Protein AF-A0A2V5N1J2-F1 (afdb_monomer_lite)

Structure (mmCIF, N/CA/C/O backbone):
data_AF-A0A2V5N1J2-F1
#
_entry.id   AF-A0A2V5N1J2-F1
#
loop_
_atom_site.group_PDB
_atom_site.id
_atom_site.type_symbol
_atom_site.label_atom_id
_atom_site.label_alt_id
_atom_site.label_comp_id
_atom_site.label_asym_id
_atom_site.label_entity_id
_atom_site.label_seq_id
_atom_site.pdbx_PDB_ins_code
_atom_site.Cartn_x
_atom_site.Cartn_y
_atom_site.Cartn_z
_atom_site.occupancy
_atom_site.B_iso_or_equiv
_atom_site.auth_seq_id
_atom_site.auth_comp_id
_atom_site.auth_asym_id
_atom_site.auth_atom_id
_atom_site.pdbx_PDB_model_num
ATOM 1 N N . MET A 1 1 ? 23.244 19.784 42.452 1.00 42.22 1 MET A N 1
ATOM 2 C CA . MET A 1 1 ? 21.899 19.385 41.985 1.00 42.22 1 MET A CA 1
ATOM 3 C C . MET A 1 1 ? 22.080 18.506 40.759 1.00 42.22 1 MET A C 1
ATOM 5 O O . MET A 1 1 ? 22.572 18.984 39.748 1.00 42.22 1 MET A O 1
ATOM 9 N N . SER A 1 2 ? 21.838 17.204 40.921 1.00 39.16 2 SER A N 1
ATOM 10 C CA . SER A 1 2 ? 22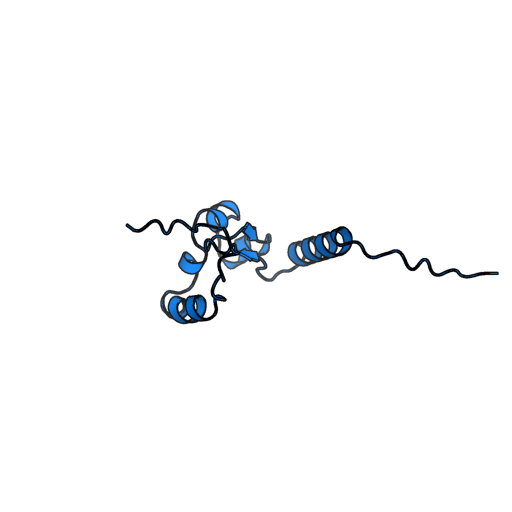.124 16.155 39.935 1.00 39.16 2 SER A CA 1
ATOM 11 C C . SER A 1 2 ? 21.057 16.160 38.841 1.00 39.16 2 SER A C 1
ATOM 13 O O . SER A 1 2 ? 19.880 16.017 39.158 1.00 39.16 2 SER A O 1
ATOM 15 N N . ASN A 1 3 ? 21.449 16.334 37.577 1.00 39.03 3 ASN A N 1
ATOM 16 C CA . ASN A 1 3 ? 20.541 16.200 36.441 1.00 39.03 3 ASN A CA 1
ATOM 17 C C . ASN A 1 3 ? 20.805 14.845 35.776 1.00 39.03 3 ASN A C 1
ATOM 19 O O . ASN A 1 3 ? 21.573 14.730 34.821 1.00 39.03 3 ASN A O 1
ATOM 23 N N . ALA A 1 4 ? 20.219 13.798 36.353 1.00 45.03 4 ALA A N 1
ATOM 24 C CA . ALA A 1 4 ? 20.193 12.479 35.747 1.00 45.03 4 ALA A CA 1
ATOM 25 C C . ALA A 1 4 ? 19.209 12.522 34.573 1.00 45.03 4 ALA A C 1
ATOM 27 O O . ALA A 1 4 ? 18.000 12.376 34.745 1.00 45.03 4 ALA A O 1
ATOM 28 N N . VAL A 1 5 ? 19.735 12.755 33.370 1.00 57.03 5 VAL A N 1
ATOM 29 C CA . VAL A 1 5 ? 19.005 12.506 32.127 1.00 57.03 5 VAL A CA 1
ATOM 30 C C . VAL A 1 5 ? 18.693 11.016 32.106 1.00 57.03 5 VAL A C 1
ATOM 32 O O . VAL A 1 5 ? 19.575 10.183 31.899 1.00 57.03 5 VAL A O 1
ATOM 35 N N . ALA A 1 6 ? 17.437 10.688 32.402 1.00 52.56 6 ALA A N 1
ATOM 36 C CA . ALA A 1 6 ? 16.901 9.345 32.337 1.00 52.56 6 ALA A CA 1
ATOM 37 C C . ALA A 1 6 ? 17.084 8.817 30.911 1.00 52.56 6 ALA A C 1
ATOM 39 O O . ALA A 1 6 ? 16.312 9.124 30.002 1.00 52.56 6 ALA A O 1
ATOM 40 N N . ASN A 1 7 ? 18.136 8.029 30.715 1.00 49.69 7 ASN A N 1
ATOM 41 C CA . ASN A 1 7 ? 18.373 7.286 29.492 1.00 49.69 7 ASN A CA 1
ATOM 42 C C . ASN A 1 7 ? 17.411 6.087 29.502 1.00 49.69 7 ASN A C 1
ATOM 44 O O . ASN A 1 7 ? 17.785 4.956 29.801 1.00 49.69 7 ASN A O 1
ATOM 48 N N . GLY A 1 8 ? 16.123 6.379 29.299 1.00 52.25 8 GLY A N 1
ATOM 49 C CA . GLY A 1 8 ? 15.059 5.387 29.248 1.00 52.25 8 GLY A CA 1
ATOM 50 C C . GLY A 1 8 ? 15.324 4.432 28.093 1.00 52.25 8 GLY A C 1
ATOM 51 O O . GLY A 1 8 ? 15.426 4.855 26.939 1.00 52.25 8 GLY A O 1
ATOM 52 N N . ALA A 1 9 ? 15.482 3.150 28.412 1.00 56.00 9 ALA A N 1
ATOM 53 C CA . ALA A 1 9 ? 15.657 2.084 27.442 1.00 56.00 9 ALA A CA 1
ATOM 54 C C . ALA A 1 9 ? 14.537 2.154 26.391 1.00 56.00 9 ALA A C 1
ATOM 56 O O . ALA A 1 9 ? 13.382 1.872 26.690 1.00 56.00 9 ALA A O 1
ATOM 57 N N . ARG A 1 10 ? 14.876 2.563 25.162 1.00 60.00 10 ARG A N 1
ATOM 58 C CA . ARG A 1 10 ? 13.954 2.544 24.020 1.00 60.00 10 ARG A CA 1
ATOM 59 C C . ARG A 1 10 ? 13.590 1.091 23.751 1.00 60.00 10 ARG A C 1
ATOM 61 O O . ARG A 1 10 ? 14.428 0.322 23.283 1.00 60.00 10 ARG A O 1
ATOM 68 N N . THR A 1 11 ? 12.366 0.712 24.076 1.00 64.38 11 THR A N 1
ATOM 69 C CA . THR A 1 11 ? 11.867 -0.640 23.834 1.00 64.38 11 THR A CA 1
ATOM 70 C C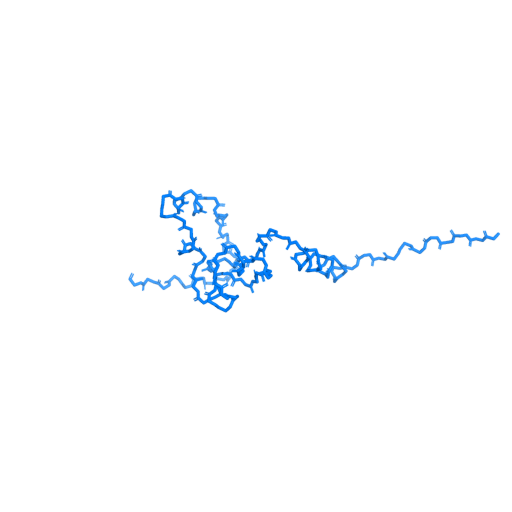 . THR A 1 11 ? 11.395 -0.766 22.383 1.00 64.38 11 THR A C 1
ATOM 72 O O . THR A 1 11 ? 11.090 0.228 21.718 1.00 64.38 11 THR A O 1
ATOM 75 N N . GLY A 1 12 ? 11.322 -1.991 21.851 1.00 67.12 12 GLY A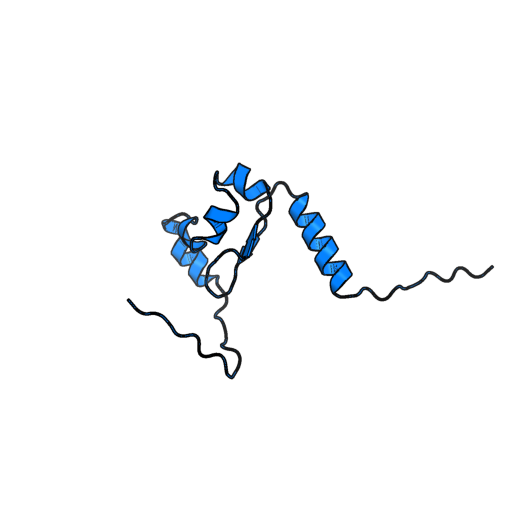 N 1
ATOM 76 C CA . GLY A 1 12 ? 10.822 -2.226 20.488 1.00 67.12 12 GLY A CA 1
ATOM 77 C C . GLY A 1 12 ? 9.389 -1.713 20.261 1.00 67.12 12 GLY A C 1
ATOM 78 O O . GLY A 1 12 ? 9.038 -1.335 19.142 1.00 67.12 12 GLY A O 1
ATOM 79 N N . SER A 1 13 ? 8.580 -1.631 21.322 1.00 75.81 13 SER A N 1
ATOM 80 C CA . SER A 1 13 ? 7.229 -1.057 21.300 1.00 75.81 13 SER A CA 1
ATOM 81 C C . SER A 1 13 ? 7.220 0.441 20.993 1.00 75.81 13 SER A C 1
ATOM 83 O O . SER A 1 13 ? 6.400 0.876 20.185 1.00 75.81 13 SER A O 1
ATOM 85 N N . ASP A 1 14 ? 8.170 1.209 21.535 1.00 86.94 14 ASP A N 1
ATOM 86 C CA . ASP A 1 14 ? 8.217 2.669 21.360 1.00 86.94 14 ASP A CA 1
ATOM 87 C C . ASP A 1 14 ? 8.509 3.054 19.906 1.00 86.94 14 ASP A C 1
ATOM 89 O O . ASP A 1 14 ? 7.963 4.017 19.362 1.00 86.94 14 ASP A O 1
ATOM 93 N N . VAL A 1 15 ? 9.387 2.290 19.251 1.00 87.62 15 VAL A N 1
ATOM 94 C CA . VAL A 1 15 ? 9.736 2.504 17.841 1.00 87.62 15 VAL A CA 1
ATOM 95 C C . VAL A 1 15 ? 8.554 2.148 16.943 1.00 87.62 15 VAL A C 1
ATOM 97 O O . VAL A 1 15 ? 8.200 2.928 16.059 1.00 87.62 15 VAL A O 1
ATOM 100 N N . ALA A 1 16 ? 7.904 1.007 17.187 1.00 85.38 16 ALA A N 1
ATOM 101 C CA . ALA A 1 16 ? 6.748 0.581 16.405 1.00 85.38 16 ALA A CA 1
ATOM 102 C C . ALA A 1 16 ? 5.579 1.574 16.516 1.00 85.38 16 ALA A C 1
ATOM 104 O O . ALA A 1 16 ? 4.916 1.861 15.518 1.00 85.38 16 ALA A O 1
ATOM 105 N N . GLU A 1 17 ? 5.333 2.129 17.703 1.00 89.81 17 GLU A N 1
ATOM 106 C CA . GLU A 1 17 ? 4.311 3.155 17.899 1.00 89.81 17 GLU A CA 1
ATOM 107 C C . GLU A 1 17 ? 4.648 4.450 17.151 1.00 89.81 17 GLU A C 1
ATOM 109 O O . GLU A 1 17 ? 3.802 4.981 16.427 1.00 89.81 17 GLU A O 1
ATOM 114 N N . LYS A 1 18 ? 5.899 4.922 17.244 1.00 91.88 18 LYS A N 1
ATOM 115 C CA . LYS A 1 18 ? 6.357 6.109 16.506 1.00 91.88 18 LYS A CA 1
ATOM 116 C C . LYS A 1 18 ? 6.199 5.943 14.998 1.00 91.88 18 LYS A C 1
ATOM 118 O O . LYS A 1 18 ? 5.686 6.851 14.348 1.00 91.88 18 LYS A O 1
ATOM 123 N N . LEU A 1 19 ? 6.567 4.784 14.449 1.00 90.56 19 LEU A N 1
ATOM 124 C CA . LEU A 1 19 ? 6.394 4.487 13.023 1.00 90.56 19 LEU A CA 1
ATOM 125 C C . LEU A 1 19 ? 4.917 4.455 12.620 1.00 90.56 19 LEU A C 1
ATOM 127 O O . LEU A 1 19 ? 4.546 5.047 11.609 1.00 90.56 19 LEU A O 1
ATOM 131 N N . ARG A 1 20 ? 4.048 3.833 13.427 1.00 89.88 20 ARG A N 1
ATOM 132 C CA . ARG A 1 20 ? 2.594 3.838 13.181 1.00 89.88 20 ARG A CA 1
ATOM 133 C C . ARG A 1 20 ? 2.028 5.253 13.187 1.00 89.88 20 ARG A C 1
ATOM 135 O O . ARG A 1 20 ? 1.215 5.585 12.327 1.00 89.88 20 ARG A O 1
ATOM 142 N N . ARG A 1 21 ? 2.460 6.092 14.133 1.00 92.44 21 ARG A N 1
ATOM 143 C CA . ARG A 1 21 ? 2.040 7.494 14.210 1.00 92.44 21 ARG A CA 1
ATOM 144 C C . ARG A 1 21 ? 2.521 8.288 12.997 1.00 92.44 21 ARG A C 1
ATOM 146 O O . ARG A 1 21 ? 1.724 9.018 12.421 1.00 92.44 21 ARG A O 1
ATOM 153 N N . ALA A 1 22 ? 3.778 8.118 12.590 1.00 93.06 22 ALA A N 1
ATOM 154 C CA . ALA A 1 22 ? 4.326 8.770 11.403 1.00 93.06 22 ALA A CA 1
ATOM 155 C C . ALA A 1 22 ? 3.562 8.363 10.132 1.00 93.06 22 ALA A C 1
ATOM 157 O O . ALA A 1 22 ? 3.107 9.229 9.391 1.00 93.06 22 ALA A O 1
ATOM 158 N N . ALA A 1 23 ? 3.319 7.063 9.931 1.00 92.69 23 ALA A N 1
ATOM 159 C CA . ALA A 1 23 ? 2.547 6.564 8.794 1.00 92.69 23 ALA A CA 1
ATOM 160 C C . ALA A 1 23 ? 1.108 7.105 8.779 1.00 92.69 23 ALA A C 1
ATOM 162 O O . ALA A 1 23 ? 0.600 7.473 7.723 1.00 92.69 23 ALA A O 1
ATOM 163 N N . LYS A 1 24 ? 0.461 7.202 9.950 1.00 93.31 24 LYS A N 1
ATOM 164 C CA . LYS A 1 24 ? -0.895 7.757 10.085 1.00 93.31 24 LYS A CA 1
ATOM 165 C C . LYS A 1 24 ? -0.976 9.237 9.695 1.00 93.31 24 LYS A C 1
ATOM 167 O O . LYS A 1 24 ? -2.020 9.661 9.217 1.00 93.31 24 LYS A O 1
ATOM 172 N N . LEU A 1 25 ? 0.085 10.008 9.936 1.00 94.31 25 LEU A N 1
ATOM 173 C CA . LEU A 1 25 ? 0.130 11.448 9.657 1.00 94.31 25 LEU A CA 1
ATOM 174 C C . LEU A 1 25 ? 0.662 11.784 8.256 1.00 94.31 25 LEU A C 1
ATOM 176 O O . LEU A 1 25 ? 0.541 12.929 7.828 1.00 94.31 25 LEU A O 1
ATOM 180 N N . SER A 1 26 ? 1.265 10.821 7.553 1.00 93.88 26 SER A N 1
ATOM 181 C CA . SER A 1 26 ? 1.799 11.044 6.209 1.00 93.88 26 SER A CA 1
ATOM 182 C C . SER A 1 26 ? 0.687 11.218 5.173 1.00 93.88 26 SER A C 1
ATOM 184 O O . SER A 1 26 ? -0.325 10.520 5.221 1.00 93.88 26 SER A O 1
ATOM 186 N N . ARG A 1 27 ? 0.921 12.118 4.208 1.00 93.69 27 ARG A N 1
ATOM 187 C CA . ARG A 1 27 ? 0.087 12.295 3.005 1.00 93.69 27 ARG A CA 1
ATOM 188 C C . ARG A 1 27 ? 0.482 11.365 1.860 1.00 93.69 27 ARG A C 1
ATOM 190 O O . ARG A 1 27 ? -0.245 11.267 0.883 1.00 93.69 27 ARG A O 1
ATOM 197 N N . GLU A 1 28 ? 1.623 10.696 1.972 1.00 93.81 28 GLU A N 1
ATOM 198 C CA . GLU A 1 28 ? 2.034 9.674 1.015 1.00 93.81 28 GLU A CA 1
ATOM 199 C C . GLU A 1 28 ? 1.431 8.325 1.394 1.00 93.81 28 GLU A C 1
ATOM 201 O O . GLU A 1 28 ? 1.220 8.032 2.577 1.00 93.81 28 GLU A O 1
ATOM 206 N N . MET A 1 29 ? 1.185 7.482 0.393 1.00 92.19 29 MET A N 1
ATOM 207 C CA . MET A 1 29 ? 0.760 6.111 0.629 1.00 92.19 29 MET A CA 1
ATOM 208 C C . MET A 1 29 ? 1.897 5.328 1.285 1.00 92.19 29 MET A C 1
ATOM 210 O O . MET A 1 29 ? 2.946 5.099 0.690 1.00 92.19 29 MET A O 1
ATOM 214 N N . ILE A 1 30 ? 1.663 4.881 2.518 1.00 95.00 30 ILE A N 1
ATOM 215 C CA . ILE A 1 30 ? 2.595 4.041 3.268 1.00 95.00 30 ILE A CA 1
ATOM 216 C C . ILE A 1 30 ? 1.874 2.755 3.641 1.00 95.00 30 ILE A C 1
ATOM 218 O O . ILE A 1 30 ? 0.816 2.775 4.275 1.00 95.00 30 ILE A O 1
ATOM 222 N N . GLY A 1 31 ? 2.476 1.625 3.280 1.00 91.88 31 GLY A N 1
ATOM 223 C CA . GLY A 1 31 ? 1.944 0.308 3.581 1.00 91.88 31 GLY A CA 1
ATOM 224 C C . GLY A 1 31 ? 3.024 -0.703 3.924 1.00 91.88 31 GLY A C 1
ATOM 225 O O . GLY A 1 31 ? 4.216 -0.487 3.727 1.00 91.88 31 GLY A O 1
ATOM 226 N N . THR A 1 32 ? 2.590 -1.833 4.464 1.00 92.06 32 THR A N 1
ATOM 227 C CA . THR A 1 32 ? 3.432 -3.012 4.670 1.00 92.06 32 THR A CA 1
ATOM 228 C C . THR A 1 32 ? 2.777 -4.173 3.951 1.00 92.06 32 THR A C 1
ATOM 230 O O . THR A 1 32 ? 1.603 -4.445 4.202 1.00 92.06 32 THR A O 1
ATOM 233 N N . ALA A 1 33 ? 3.518 -4.859 3.087 1.00 90.88 33 ALA A N 1
ATOM 234 C CA . ALA A 1 33 ? 3.066 -6.073 2.420 1.00 90.88 33 ALA A CA 1
ATOM 235 C C . ALA A 1 33 ? 3.694 -7.311 3.068 1.00 90.88 33 ALA A C 1
ATOM 237 O O . ALA A 1 33 ? 4.825 -7.278 3.556 1.00 90.88 33 ALA A O 1
ATOM 238 N N . GLY A 1 34 ? 2.934 -8.401 3.098 1.00 89.75 34 GLY A N 1
ATOM 239 C CA . GLY A 1 34 ? 3.439 -9.706 3.483 1.00 89.75 34 GLY A CA 1
ATOM 240 C C . GLY A 1 34 ? 4.200 -10.368 2.341 1.00 89.75 34 GLY A C 1
ATOM 241 O O . GLY A 1 34 ? 4.100 -9.999 1.171 1.00 89.75 34 GLY A O 1
ATOM 242 N N . PHE A 1 35 ? 4.943 -11.413 2.686 1.00 88.12 35 PHE A N 1
ATOM 243 C CA . PHE A 1 35 ? 5.626 -12.258 1.706 1.00 88.12 35 PHE A CA 1
ATOM 244 C C . PHE A 1 35 ? 4.666 -13.087 0.838 1.00 88.12 35 PHE A C 1
ATOM 246 O O . PHE A 1 35 ? 5.055 -13.577 -0.222 1.00 88.12 35 PHE A O 1
ATOM 253 N N . ASP A 1 36 ? 3.410 -13.199 1.261 1.00 88.56 36 ASP A N 1
ATOM 254 C CA . ASP A 1 36 ? 2.294 -13.748 0.490 1.00 88.56 36 ASP A CA 1
ATOM 255 C C . ASP A 1 36 ? 1.808 -12.814 -0.628 1.00 88.56 36 ASP A C 1
ATOM 257 O O . ASP A 1 36 ? 0.999 -13.230 -1.445 1.00 88.56 36 ASP A O 1
ATOM 261 N N . GLY A 1 37 ? 2.322 -11.581 -0.701 1.00 90.94 37 GLY A N 1
ATOM 262 C CA . GLY A 1 37 ? 1.969 -10.627 -1.753 1.00 90.94 37 GLY A CA 1
ATOM 263 C C . GLY A 1 37 ? 0.758 -9.756 -1.431 1.00 90.94 37 GLY A C 1
ATOM 264 O O . GLY A 1 37 ? 0.340 -8.991 -2.289 1.00 90.94 37 GLY A O 1
ATOM 265 N N . TYR A 1 38 ? 0.223 -9.810 -0.210 1.00 94.81 38 TYR A N 1
ATOM 266 C CA . TYR A 1 38 ? -0.935 -9.008 0.195 1.00 94.81 38 TYR A CA 1
ATOM 267 C C . TYR A 1 38 ? -0.516 -7.845 1.087 1.00 94.81 38 TYR A C 1
ATOM 269 O O . TYR A 1 38 ? 0.376 -7.984 1.935 1.00 94.81 38 TYR A O 1
ATOM 277 N N . PHE A 1 39 ? -1.195 -6.704 0.961 1.00 95.12 39 PHE A N 1
ATOM 278 C CA . PHE A 1 39 ? -1.065 -5.645 1.956 1.00 95.12 39 PHE A CA 1
ATOM 279 C C . PHE A 1 39 ? -1.523 -6.163 3.329 1.00 95.12 39 PHE A C 1
ATOM 281 O O . PHE A 1 39 ? -2.548 -6.821 3.466 1.00 95.12 39 PHE A O 1
ATOM 288 N N . LYS A 1 40 ? -0.744 -5.871 4.374 1.00 94.38 40 LYS A N 1
ATOM 289 C CA . LYS A 1 40 ? -1.086 -6.150 5.780 1.00 94.38 40 LYS A CA 1
ATOM 290 C C . LYS A 1 40 ? -1.619 -4.919 6.485 1.00 94.38 40 LYS A C 1
ATOM 292 O O . LYS A 1 40 ? -2.434 -5.031 7.394 1.00 94.38 40 LYS A O 1
ATOM 297 N N . ARG A 1 41 ? -1.109 -3.749 6.105 1.00 92.56 41 ARG A N 1
ATOM 298 C CA . ARG A 1 41 ? -1.555 -2.435 6.569 1.00 92.56 41 ARG A CA 1
ATOM 299 C C . ARG A 1 41 ? -1.279 -1.407 5.486 1.00 92.56 41 ARG A C 1
ATOM 301 O O . ARG A 1 41 ? -0.250 -1.488 4.821 1.00 92.56 41 ARG A O 1
ATOM 308 N N . VAL A 1 42 ? -2.158 -0.420 5.393 1.00 95.19 42 VAL A N 1
ATOM 309 C CA . VAL A 1 42 ? -1.999 0.804 4.602 1.00 95.19 42 VAL A CA 1
ATOM 310 C C . VAL A 1 42 ? -2.505 1.980 5.437 1.00 95.19 42 VAL A C 1
ATOM 312 O O . VAL A 1 42 ? -3.385 1.800 6.285 1.00 95.19 42 VAL A O 1
ATOM 315 N N . ASN A 1 43 ? -1.921 3.164 5.267 1.00 95.00 43 ASN A N 1
ATOM 316 C CA . ASN A 1 43 ? -2.411 4.383 5.909 1.00 95.00 43 ASN A CA 1
ATOM 317 C C . ASN A 1 43 ? -3.626 4.969 5.165 1.00 95.00 43 ASN A C 1
ATOM 319 O O . ASN A 1 43 ? -4.010 4.501 4.095 1.00 95.00 43 ASN A O 1
ATOM 323 N N . GLY A 1 44 ? -4.249 6.001 5.746 1.00 94.12 44 GLY A N 1
ATOM 324 C CA . GLY A 1 44 ? -5.446 6.630 5.173 1.00 94.12 44 GLY A CA 1
ATOM 325 C C . GLY A 1 44 ? -5.215 7.261 3.796 1.00 94.12 44 GLY A C 1
ATOM 326 O O . GLY A 1 44 ? -6.114 7.218 2.961 1.00 94.12 44 GLY A O 1
ATOM 327 N N . ALA A 1 45 ? -3.998 7.748 3.530 1.00 94.88 45 ALA A N 1
ATOM 328 C CA . ALA A 1 45 ? -3.626 8.352 2.251 1.00 94.88 45 ALA A CA 1
ATOM 329 C C . ALA A 1 45 ? -3.815 7.398 1.058 1.00 94.88 45 ALA A C 1
ATOM 331 O O . ALA A 1 45 ? -4.125 7.848 -0.040 1.00 94.88 45 ALA A O 1
ATOM 332 N N . ALA A 1 46 ? -3.707 6.079 1.267 1.00 93.19 46 ALA A N 1
ATOM 333 C CA . ALA A 1 46 ? -3.934 5.093 0.210 1.00 93.19 46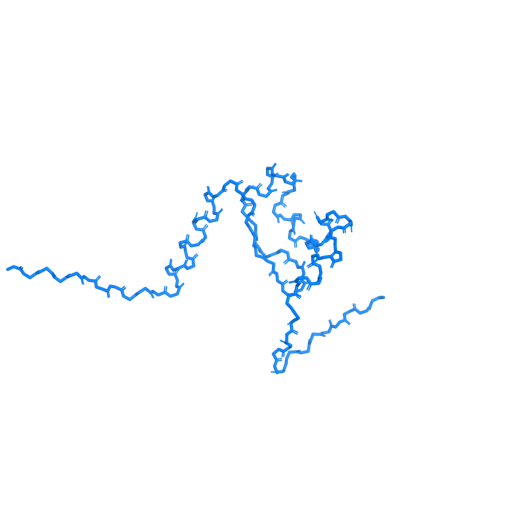 ALA A CA 1
ATOM 334 C C . ALA A 1 46 ? -5.332 5.214 -0.424 1.00 93.19 46 ALA A C 1
ATOM 336 O O . ALA A 1 46 ? -5.471 5.052 -1.635 1.00 93.19 46 ALA A O 1
ATOM 337 N N . LYS A 1 47 ? -6.354 5.555 0.374 1.00 94.06 47 LYS A N 1
ATOM 338 C CA . LYS A 1 47 ? -7.721 5.758 -0.122 1.00 94.06 47 LYS A CA 1
ATOM 339 C C . LYS A 1 47 ? -7.829 6.994 -1.006 1.00 94.06 47 LYS A C 1
ATOM 341 O O . LYS A 1 47 ? -8.518 6.960 -2.016 1.00 94.06 47 LYS A O 1
ATOM 346 N N . GLU A 1 48 ? -7.168 8.076 -0.620 1.00 93.62 48 GLU A N 1
ATOM 347 C CA . GLU A 1 48 ? -7.194 9.336 -1.368 1.00 93.62 48 GLU A CA 1
ATOM 348 C C . GLU A 1 48 ? -6.405 9.230 -2.678 1.00 93.62 48 GLU A C 1
ATOM 350 O O . GLU A 1 48 ? -6.818 9.792 -3.685 1.00 93.62 48 GLU A O 1
ATOM 355 N N . ILE A 1 49 ? -5.300 8.476 -2.673 1.00 93.69 49 ILE A N 1
ATOM 356 C CA . ILE A 1 49 ? -4.406 8.328 -3.826 1.00 93.69 49 ILE A CA 1
ATOM 357 C C . ILE A 1 49 ? -4.933 7.298 -4.831 1.00 93.69 49 ILE A C 1
ATOM 359 O O . ILE A 1 49 ? -4.937 7.567 -6.028 1.00 93.69 49 ILE A O 1
ATOM 363 N N . LEU A 1 50 ? -5.358 6.116 -4.366 1.00 92.50 50 LEU A N 1
ATOM 364 C CA . LEU A 1 50 ? -5.759 5.012 -5.248 1.00 92.50 50 LEU A CA 1
ATOM 365 C C . LEU A 1 50 ? -7.278 4.859 -5.403 1.00 92.50 50 LEU A C 1
ATOM 367 O O . LEU A 1 50 ? -7.723 4.131 -6.282 1.00 92.50 50 LEU A O 1
ATOM 371 N N . GLY A 1 51 ? -8.081 5.487 -4.541 1.00 94.69 51 GLY A N 1
ATOM 372 C CA . GLY A 1 51 ? -9.544 5.371 -4.557 1.00 94.69 51 GLY A CA 1
ATOM 373 C C . GLY A 1 51 ? -10.112 4.125 -3.866 1.00 94.69 51 GLY A C 1
ATOM 374 O O . GLY A 1 51 ? -11.325 4.037 -3.692 1.00 94.69 51 GLY A O 1
ATOM 375 N N . TYR A 1 52 ? -9.268 3.192 -3.415 1.00 94.56 52 TYR A N 1
ATOM 376 C CA . TYR A 1 52 ? -9.693 1.960 -2.742 1.00 94.56 52 TYR A CA 1
ATOM 377 C C . TYR A 1 52 ? -9.709 2.104 -1.218 1.00 94.56 52 TYR A C 1
ATOM 379 O O . TYR A 1 52 ? -8.844 2.733 -0.605 1.00 94.56 52 TYR A O 1
ATOM 387 N N . SER A 1 53 ? -10.673 1.465 -0.566 1.00 95.12 53 SER A N 1
ATOM 388 C CA . SER A 1 53 ? -10.660 1.294 0.882 1.00 95.12 53 SER A CA 1
ATOM 389 C C . SER A 1 53 ? -9.491 0.408 1.322 1.00 95.12 53 SER A C 1
ATOM 391 O O . SER A 1 53 ? -8.973 -0.428 0.580 1.00 95.12 53 SER A O 1
ATOM 393 N N . SER A 1 54 ? -9.095 0.533 2.589 1.00 93.94 54 SER A N 1
ATOM 394 C CA . SER A 1 54 ? -8.058 -0.339 3.145 1.00 93.94 54 SER A CA 1
ATOM 395 C C . SER A 1 54 ? -8.448 -1.818 3.099 1.00 93.94 54 SER A C 1
ATOM 397 O O . SER A 1 54 ? -7.551 -2.650 3.042 1.00 93.94 54 SER A O 1
ATOM 399 N N . ALA A 1 55 ? -9.742 -2.149 3.158 1.00 95.56 55 ALA A N 1
ATOM 400 C CA . ALA A 1 55 ? -10.216 -3.529 3.089 1.00 95.56 55 ALA A CA 1
ATOM 401 C C . ALA A 1 55 ? -10.026 -4.112 1.683 1.00 95.56 55 ALA A C 1
ATOM 403 O O . ALA A 1 55 ? -9.496 -5.209 1.560 1.00 95.56 55 ALA A O 1
ATOM 404 N N . GLU A 1 56 ? -10.366 -3.350 0.641 1.00 96.50 56 GLU A N 1
ATOM 405 C CA . GLU A 1 56 ? -10.162 -3.750 -0.760 1.00 96.50 56 GLU A CA 1
ATOM 406 C C . GLU A 1 56 ? -8.676 -3.938 -1.074 1.00 96.50 56 GLU A C 1
ATOM 408 O O . GLU A 1 56 ? -8.284 -4.972 -1.606 1.00 96.50 56 GLU A O 1
ATOM 413 N N . LEU A 1 57 ? -7.826 -2.997 -0.646 1.00 95.31 57 LEU A N 1
ATOM 414 C CA . LEU A 1 57 ? -6.374 -3.118 -0.824 1.00 95.31 57 LEU A CA 1
ATOM 415 C C . LEU A 1 57 ? -5.793 -4.350 -0.113 1.00 95.31 57 LEU A C 1
ATOM 417 O O . LEU A 1 57 ? -4.796 -4.903 -0.555 1.00 95.31 57 LEU A O 1
ATOM 421 N N . GLN A 1 58 ? -6.382 -4.781 1.003 1.00 95.81 58 GLN A N 1
ATOM 422 C CA . GLN A 1 58 ? -5.917 -5.955 1.751 1.00 95.81 58 GLN A CA 1
ATOM 423 C C . GLN A 1 58 ? -6.513 -7.276 1.245 1.00 95.81 58 GLN A C 1
ATOM 425 O O . GLN A 1 58 ? -6.013 -8.335 1.624 1.00 95.81 58 GLN A O 1
ATOM 430 N N . ALA A 1 59 ? -7.566 -7.226 0.426 1.00 96.00 59 ALA A N 1
ATOM 431 C CA . ALA A 1 59 ? -8.253 -8.405 -0.093 1.00 96.00 59 ALA A CA 1
ATOM 432 C C . ALA A 1 59 ? -7.550 -9.016 -1.313 1.00 96.00 59 ALA A C 1
ATOM 434 O O . ALA A 1 59 ? -7.650 -10.220 -1.524 1.00 96.00 59 ALA A O 1
ATOM 435 N N . GLU A 1 60 ? -6.809 -8.208 -2.073 1.00 95.25 60 GLU A N 1
ATOM 436 C CA . GLU A 1 60 ? -6.149 -8.613 -3.316 1.00 95.25 60 GLU A CA 1
ATOM 437 C C . GLU A 1 60 ? -4.615 -8.501 -3.214 1.00 95.25 60 GLU A C 1
ATOM 439 O O . GLU A 1 60 ? -4.095 -7.681 -2.444 1.00 95.25 60 GLU A O 1
ATOM 444 N N . PRO A 1 61 ? -3.853 -9.291 -3.997 1.00 95.06 61 PRO A N 1
ATOM 445 C CA . PRO A 1 61 ? -2.410 -9.123 -4.111 1.00 95.06 61 PRO A CA 1
ATOM 446 C C . PRO A 1 61 ? -2.037 -7.700 -4.537 1.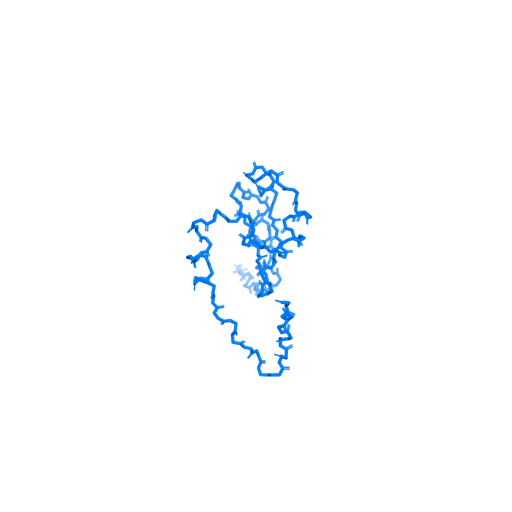00 95.06 61 PRO A C 1
ATOM 448 O O . PRO A 1 61 ? -2.612 -7.150 -5.477 1.00 95.06 61 PRO A O 1
ATOM 451 N N . PHE A 1 62 ? -1.012 -7.111 -3.909 1.00 93.75 62 PHE A N 1
ATOM 452 C CA . PHE A 1 62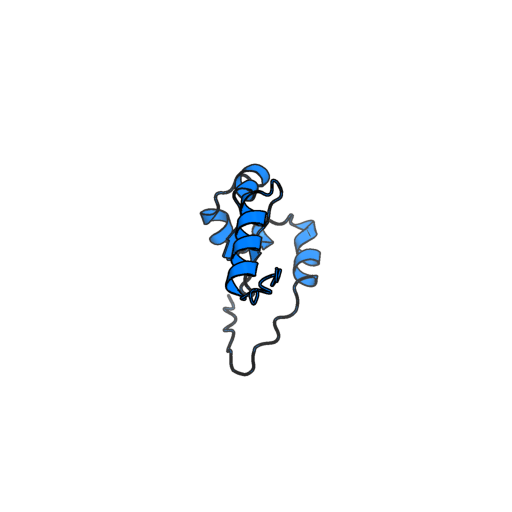 ? -0.648 -5.713 -4.168 1.00 93.75 62 PHE A CA 1
ATOM 453 C C . PHE A 1 62 ? -0.289 -5.456 -5.640 1.00 93.75 62 PHE A C 1
ATOM 455 O O . PHE A 1 62 ? -0.469 -4.346 -6.135 1.00 93.75 62 PHE A O 1
ATOM 462 N N . ILE A 1 63 ? 0.204 -6.484 -6.342 1.00 94.81 63 ILE A N 1
ATOM 463 C CA . ILE A 1 63 ? 0.626 -6.403 -7.742 1.00 94.81 63 ILE A CA 1
ATOM 464 C C . ILE A 1 63 ? -0.543 -6.092 -8.690 1.00 94.81 63 ILE A C 1
ATOM 466 O O . ILE A 1 63 ? -0.331 -5.529 -9.761 1.00 94.81 63 ILE A O 1
ATOM 470 N N . HIS A 1 64 ? -1.788 -6.382 -8.289 1.00 95.12 64 HIS A N 1
ATOM 471 C CA . HIS A 1 64 ? -2.981 -6.028 -9.064 1.00 95.12 64 HIS A CA 1
ATOM 472 C C . HIS A 1 64 ? -3.213 -4.513 -9.117 1.00 95.12 64 HIS A C 1
ATOM 474 O O . HIS A 1 64 ? -3.762 -4.021 -10.101 1.00 95.12 64 HIS A O 1
ATOM 480 N N . PHE A 1 65 ? -2.738 -3.772 -8.112 1.00 93.25 65 PHE A N 1
ATOM 481 C CA . PHE A 1 65 ? -2.817 -2.309 -8.057 1.00 93.25 65 PHE A CA 1
ATOM 482 C C . PHE A 1 65 ? -1.616 -1.615 -8.717 1.00 93.25 65 PHE A C 1
ATOM 484 O O . PHE A 1 65 ? -1.575 -0.388 -8.778 1.00 93.25 65 PHE A O 1
ATOM 491 N N . VAL A 1 66 ? -0.639 -2.383 -9.207 1.00 93.81 66 VAL A N 1
ATOM 492 C CA . VAL A 1 66 ? 0.512 -1.877 -9.962 1.00 93.81 66 VAL A CA 1
ATOM 493 C C . VAL A 1 66 ? 0.168 -1.867 -11.449 1.00 93.81 66 VAL A C 1
ATOM 495 O O . VAL A 1 66 ? -0.456 -2.808 -11.963 1.00 93.81 66 VAL A O 1
ATOM 498 N N . HIS A 1 67 ? 0.585 -0.802 -12.140 1.00 95.25 67 HIS A N 1
ATOM 499 C CA . HIS A 1 67 ? 0.436 -0.683 -13.586 1.00 95.25 67 HIS A CA 1
ATOM 500 C C . HIS A 1 67 ? 1.048 -1.901 -14.287 1.00 95.25 67 HIS A C 1
ATOM 502 O O . HIS A 1 67 ? 2.114 -2.364 -13.891 1.00 95.25 67 HIS A O 1
ATOM 508 N N . VAL A 1 68 ? 0.375 -2.435 -15.312 1.00 96.19 68 VAL A N 1
ATOM 509 C CA . VAL A 1 68 ? 0.748 -3.714 -15.945 1.00 96.19 68 VAL A CA 1
ATOM 510 C C . VAL A 1 68 ? 2.202 -3.740 -16.426 1.00 96.19 68 VAL A C 1
ATOM 512 O O . VAL A 1 68 ? 2.890 -4.733 -16.201 1.00 96.19 68 VAL A O 1
ATOM 515 N N . ASP A 1 69 ? 2.682 -2.624 -16.973 1.00 97.94 69 ASP A N 1
ATOM 516 C CA . ASP A 1 69 ? 4.051 -2.487 -17.484 1.00 97.94 69 ASP A CA 1
ATOM 517 C C . ASP A 1 69 ? 5.115 -2.486 -16.372 1.00 97.94 69 ASP A C 1
ATOM 519 O O . ASP A 1 69 ? 6.250 -2.897 -16.602 1.00 97.94 69 ASP A O 1
ATOM 523 N N . ASP A 1 70 ? 4.744 -2.094 -15.149 1.00 97.00 70 ASP A N 1
ATOM 524 C CA . ASP A 1 70 ? 5.655 -1.998 -14.001 1.00 97.00 70 ASP A CA 1
ATOM 525 C C . ASP A 1 70 ? 5.661 -3.267 -13.137 1.00 97.00 70 ASP A C 1
ATOM 527 O O . ASP A 1 70 ? 6.486 -3.411 -12.225 1.00 97.00 70 ASP A O 1
ATOM 531 N N . ARG A 1 71 ? 4.748 -4.213 -13.394 1.00 95.19 71 ARG A N 1
ATOM 532 C CA . ARG A 1 71 ? 4.664 -5.465 -12.626 1.00 95.19 71 ARG A CA 1
ATOM 533 C C . ARG A 1 71 ? 5.953 -6.285 -12.693 1.00 95.19 71 ARG A C 1
ATOM 535 O O . ARG A 1 71 ? 6.405 -6.683 -11.621 1.00 95.19 71 ARG A O 1
ATOM 542 N N . PRO A 1 72 ? 6.596 -6.489 -13.864 1.00 94.19 72 PRO A N 1
ATOM 543 C CA . PRO A 1 72 ? 7.833 -7.265 -13.932 1.00 94.19 72 PRO A CA 1
ATOM 544 C C . PRO A 1 72 ? 8.941 -6.672 -13.053 1.00 94.19 72 PRO A C 1
ATOM 546 O O . PRO A 1 72 ? 9.549 -7.386 -12.259 1.00 94.19 72 PRO A O 1
ATOM 549 N N . ALA A 1 73 ? 9.140 -5.351 -13.124 1.00 94.75 73 ALA A N 1
ATOM 550 C CA . ALA A 1 73 ? 10.143 -4.649 -12.323 1.00 94.75 73 ALA A CA 1
ATOM 551 C C . ALA A 1 73 ? 9.820 -4.699 -10.819 1.00 94.75 73 ALA A C 1
ATOM 553 O O . ALA A 1 73 ? 10.706 -4.863 -9.978 1.00 94.75 73 ALA A O 1
ATOM 554 N N . THR A 1 74 ? 8.536 -4.599 -10.467 1.00 91.62 74 THR A N 1
ATOM 555 C CA . THR A 1 74 ? 8.079 -4.682 -9.075 1.00 91.62 74 THR A CA 1
ATOM 556 C C . THR A 1 74 ? 8.269 -6.087 -8.493 1.00 91.62 74 THR A C 1
ATOM 558 O O . THR A 1 74 ? 8.659 -6.233 -7.332 1.00 91.62 74 THR A O 1
ATOM 561 N N . GLU A 1 75 ? 8.009 -7.132 -9.281 1.00 89.62 75 GLU A N 1
ATOM 562 C CA . GLU A 1 75 ? 8.216 -8.523 -8.872 1.00 89.62 75 GLU A CA 1
ATOM 563 C C . GLU A 1 75 ? 9.698 -8.872 -8.738 1.00 89.62 75 GLU A C 1
ATOM 565 O O . GLU A 1 75 ? 10.071 -9.546 -7.775 1.00 89.62 75 GLU A O 1
ATOM 570 N N . GLU A 1 76 ? 10.546 -8.379 -9.643 1.00 88.69 76 GLU A N 1
ATOM 571 C CA . GLU A 1 76 ? 11.999 -8.565 -9.580 1.00 88.69 76 GLU A CA 1
ATOM 572 C C . GLU A 1 76 ? 12.607 -7.903 -8.337 1.00 88.69 76 GLU A C 1
ATOM 574 O O . GLU A 1 76 ? 13.433 -8.501 -7.644 1.00 88.69 76 GLU A O 1
ATOM 579 N N . GLY A 1 77 ? 12.147 -6.695 -7.992 1.00 84.12 77 GLY A N 1
ATOM 580 C CA . GLY A 1 77 ? 12.569 -5.987 -6.781 1.00 84.12 77 GLY A CA 1
ATOM 581 C C . GLY A 1 77 ? 12.132 -6.663 -5.476 1.00 84.12 77 GLY A C 1
ATOM 582 O O . GLY A 1 77 ? 12.596 -6.286 -4.394 1.00 84.12 77 GLY A O 1
ATOM 583 N N . ARG A 1 78 ? 11.250 -7.671 -5.536 1.00 80.69 78 ARG A N 1
ATOM 584 C CA . ARG A 1 78 ? 10.777 -8.379 -4.349 1.00 80.69 78 ARG A CA 1
ATOM 585 C C . ARG A 1 78 ? 11.889 -9.294 -3.832 1.00 80.69 78 ARG A C 1
ATOM 587 O O . ARG A 1 78 ? 12.271 -10.243 -4.518 1.00 80.69 78 ARG A O 1
ATOM 594 N N . PRO A 1 79 ? 12.389 -9.090 -2.597 1.00 69.31 79 PRO A N 1
ATOM 595 C CA . PRO A 1 79 ? 13.435 -9.945 -2.066 1.00 69.31 79 PRO A CA 1
ATOM 596 C C . PRO A 1 79 ? 12.930 -11.383 -2.035 1.00 69.31 79 PRO A C 1
ATOM 598 O O . PRO A 1 79 ? 11.861 -11.671 -1.486 1.00 69.31 79 PRO A O 1
ATOM 601 N N . ALA A 1 80 ? 13.713 -12.289 -2.623 1.00 66.94 80 ALA A N 1
ATOM 602 C CA . ALA A 1 80 ? 13.422 -13.707 -2.565 1.00 66.94 80 ALA A CA 1
ATOM 603 C C . ALA A 1 80 ? 13.242 -14.107 -1.098 1.00 66.94 80 ALA A C 1
ATOM 605 O O . ALA A 1 80 ? 14.149 -13.962 -0.269 1.00 66.94 80 ALA A O 1
ATOM 606 N N . VAL A 1 81 ? 12.049 -14.598 -0.771 1.00 64.62 81 VAL A N 1
ATOM 607 C CA . VAL A 1 81 ? 11.758 -15.134 0.552 1.00 64.62 81 VAL A CA 1
ATOM 608 C C . VAL A 1 81 ? 12.630 -16.362 0.702 1.00 64.62 81 VAL A C 1
ATOM 610 O O . VAL A 1 81 ? 12.322 -17.417 0.152 1.00 64.62 81 VAL A O 1
ATOM 613 N N . ARG A 1 82 ? 13.739 -16.237 1.433 1.00 60.62 82 ARG A N 1
ATOM 614 C CA . ARG A 1 82 ? 14.440 -17.421 1.915 1.00 60.62 82 ARG A CA 1
ATOM 615 C C . ARG A 1 82 ? 13.452 -18.115 2.847 1.00 60.62 82 ARG A C 1
ATOM 617 O O . ARG A 1 82 ? 13.099 -17.513 3.867 1.00 60.62 82 ARG A O 1
ATOM 624 N N . PRO A 1 83 ? 12.955 -19.319 2.513 1.00 55.97 83 PRO A N 1
ATOM 625 C CA . PRO A 1 83 ? 12.097 -20.032 3.437 1.00 55.97 83 PRO A CA 1
ATOM 626 C C . PRO A 1 83 ? 12.870 -20.157 4.748 1.00 55.97 83 PRO A C 1
ATOM 628 O O . PRO A 1 83 ? 14.031 -20.580 4.760 1.00 55.97 83 PRO A O 1
ATOM 631 N N . ARG A 1 84 ? 12.261 -19.736 5.864 1.00 52.53 84 ARG A N 1
ATOM 632 C CA . ARG A 1 84 ? 12.821 -20.081 7.173 1.00 52.53 84 ARG A CA 1
ATOM 633 C C . ARG A 1 84 ? 12.916 -21.603 7.200 1.00 52.53 84 ARG A C 1
ATOM 635 O O . ARG A 1 84 ? 11.967 -22.269 6.788 1.00 52.53 84 ARG A O 1
ATOM 642 N N . LYS A 1 85 ? 14.057 -22.150 7.628 1.00 40.78 85 LYS A N 1
ATOM 643 C CA . LYS A 1 85 ? 14.255 -23.599 7.763 1.00 40.78 85 LYS A CA 1
ATOM 644 C C . LYS A 1 85 ? 13.062 -24.169 8.551 1.00 40.78 85 LYS A C 1
ATOM 646 O O . LYS A 1 85 ? 12.930 -23.865 9.731 1.00 40.78 85 LYS A O 1
ATOM 651 N N . GLY A 1 86 ? 12.172 -24.901 7.872 1.00 55.31 86 GLY A N 1
ATOM 652 C CA . GLY A 1 86 ? 10.949 -25.479 8.449 1.00 55.31 86 GLY A CA 1
ATOM 653 C C . GLY A 1 86 ? 9.595 -24.875 8.031 1.00 55.31 86 GLY A C 1
ATOM 654 O O . GLY A 1 86 ? 8.577 -25.444 8.403 1.00 55.31 86 GLY A O 1
ATOM 655 N N . SER A 1 87 ? 9.519 -23.789 7.250 1.00 47.88 87 SER A N 1
ATOM 656 C CA . SER A 1 87 ? 8.228 -23.295 6.727 1.00 47.88 87 SER A CA 1
ATOM 657 C C . SER A 1 87 ? 7.945 -23.846 5.329 1.00 47.88 87 SER A C 1
ATOM 659 O O . SER A 1 87 ? 8.507 -23.370 4.343 1.00 47.88 87 SER A O 1
ATOM 661 N N . SER A 1 88 ? 7.051 -24.832 5.234 1.00 42.06 88 SER A N 1
ATOM 662 C CA . SER A 1 88 ? 6.471 -25.276 3.964 1.00 42.06 88 SER A CA 1
ATOM 663 C C . SER A 1 88 ? 5.554 -24.182 3.411 1.00 42.06 88 SER A C 1
ATOM 665 O O . SER A 1 88 ? 4.400 -24.058 3.819 1.00 42.06 88 SER A O 1
ATOM 667 N N . ILE A 1 89 ? 6.052 -23.360 2.489 1.00 50.84 89 ILE A N 1
ATOM 668 C CA . ILE A 1 89 ? 5.177 -22.495 1.695 1.00 50.84 89 ILE A CA 1
ATOM 669 C C . ILE A 1 89 ? 4.551 -23.400 0.634 1.00 50.84 89 ILE A C 1
ATOM 671 O O . ILE A 1 89 ? 5.175 -23.697 -0.384 1.00 50.84 89 ILE A O 1
ATOM 675 N N . LEU A 1 90 ? 3.343 -23.895 0.918 1.00 40.81 90 LEU A N 1
ATOM 676 C CA . LEU A 1 90 ? 2.487 -24.534 -0.074 1.00 40.81 90 LEU A CA 1
ATOM 677 C C . LEU A 1 90 ? 2.218 -23.506 -1.175 1.00 40.81 90 LEU A C 1
ATOM 679 O O . LEU A 1 90 ? 1.435 -22.575 -0.998 1.00 40.81 90 LEU A O 1
ATOM 683 N N . ARG A 1 91 ? 2.910 -23.657 -2.305 1.00 41.50 91 ARG A N 1
ATOM 684 C CA . ARG A 1 91 ? 2.539 -22.997 -3.553 1.00 41.50 91 ARG A CA 1
ATOM 685 C C . ARG A 1 91 ? 1.230 -23.644 -4.001 1.00 41.50 91 ARG A C 1
ATOM 687 O O . ARG A 1 91 ? 1.246 -24.793 -4.429 1.00 41.50 91 ARG A O 1
ATOM 694 N N . HIS A 1 92 ? 0.109 -22.942 -3.852 1.00 35.34 92 HIS A N 1
ATOM 695 C CA . HIS A 1 92 ? -1.107 -23.302 -4.573 1.00 35.34 92 HIS A CA 1
ATOM 696 C C . HIS A 1 92 ? -0.853 -22.986 -6.048 1.00 35.34 92 HIS A C 1
ATOM 698 O O . HIS A 1 92 ? -0.844 -21.826 -6.451 1.00 35.34 92 HIS A O 1
ATOM 704 N N . ALA A 1 93 ? -0.535 -24.033 -6.803 1.00 32.03 93 ALA A N 1
ATOM 705 C CA . ALA A 1 93 ? -0.690 -24.050 -8.242 1.00 32.03 93 ALA A CA 1
ATOM 706 C C . ALA A 1 93 ? -2.191 -24.158 -8.547 1.00 32.03 93 ALA A C 1
ATOM 708 O O . ALA A 1 93 ? -2.873 -25.013 -7.978 1.00 32.03 93 ALA A O 1
ATOM 709 N N . MET A 1 94 ? -2.676 -23.288 -9.424 1.00 30.73 94 MET A N 1
ATOM 710 C CA . MET A 1 94 ? -3.732 -23.616 -10.378 1.00 30.73 94 MET A CA 1
ATOM 711 C C . MET A 1 94 ? -3.118 -23.518 -11.767 1.00 30.73 94 MET A C 1
ATOM 713 O O . MET A 1 94 ? -2.262 -22.620 -11.946 1.00 30.73 94 MET A O 1
#

pLDDT: mean 80.03, std 20.42, range [30.73, 97.94]

Foldseek 3Di:
DDDPPPPDPPDPVNVVVVVVVVQQPDLDWDFDDDPVQFTPDIYPNCCVVQVDDRVVSRVDRVLVSDDPVCSVVVVVPDPPPPDDVPDPPPDPDD

Secondary structure (DSSP, 8-state):
-----------HHHHHHHHHHHHHH-SS--EEE-TTSBEEEE-THHHHHHS--HHHHHHSBGGGGS-GGGHHHHHHTSPP----TT--------

Radius of gyration: 18.72 Å; chains: 1; bounding box: 33×45×60 Å

Sequence (94 aa):
MSNAVANGARTGSDVAEKLRRAAKLSREMIGTAGFDGYFKRVNGAAKEILGYSSAELQAEPFIHFVHVDDRPATEEGRPAVRPRKGSSILRHAM